Protein AF-A0A2D6N3R0-F1 (afdb_monomer)

Secondary structure (DSSP, 8-state):
-------GGGGT-HHHHHHHHHTTS-HHHHHHHHHHHHHHHHHH-TT-B-TTS-HHHHHHHTT--S-HHHHHHHHHHTT-TT---SEEE-TTS-EEETTHHHHHHHHHHHHHHHHHHHHHHHHHHTTS---------------

Radius of gyration: 24.68 Å; Cα contacts (8 Å, |Δi|>4): 129; chains: 1; bounding box: 78×66×44 Å

Sequence (143 aa):
MTWIKSHLNLRTHPKGRKLARLLDISHAAAVGHLHFLWHWAIQFADSGDLSRLDVVDIAEAAGWEGDPEALITALLDCGGHGQSGFLDRLPSGQLVIHDWLDYAGRLVERRRKDAGRKRVERETSAGLPQDVQRTDLAAQGAA

Foldseek 3Di:
DDDFDDDPCLLVDQLLVQLCVLVVHDSVLSVQLLVQLLVLCVVPPLPQWCQVPDLVRSCVSSVHPDDSVSNLVSQQPSQPPPGGGQWDQDPVRIIGGPPVCVGCVVVSVVVVVVVVVVVVVCVVVVPDDDDDPDDDDDDDDDD

pLDDT: mean 80.38, std 16.96, range [39.88, 98.12]

Mean predicted aligned error: 11.21 Å

Solvent-accessible surface area (backbone atoms only — not comparable to full-atom values): 8435 Å² total; per-residue (Å²): 139,88,84,79,86,78,63,80,57,60,87,73,31,67,39,44,54,38,30,9,61,69,69,75,48,54,52,68,56,44,51,48,30,53,51,36,33,50,58,42,29,69,76,77,22,82,84,31,58,47,64,88,53,56,55,58,57,52,21,56,41,18,72,50,87,70,63,31,65,60,51,54,52,26,34,36,58,19,34,47,98,92,42,68,23,60,26,40,71,46,97,87,68,44,35,30,43,50,69,33,61,83,72,41,39,72,59,51,53,48,50,54,53,51,53,51,50,53,51,50,50,49,65,61,52,76,74,56,81,90,77,78,85,83,78,91,83,84,79,88,88,84,133

Structure (mmCIF, N/CA/C/O backbone):
data_AF-A0A2D6N3R0-F1
#
_entry.id   AF-A0A2D6N3R0-F1
#
loop_
_atom_site.group_PDB
_atom_site.id
_atom_site.type_symbol
_atom_site.label_atom_id
_atom_site.label_alt_id
_atom_site.label_comp_id
_atom_site.label_asym_id
_atom_site.label_entity_id
_atom_site.label_seq_id
_atom_site.pdbx_PDB_ins_code
_atom_site.Cartn_x
_atom_site.Cartn_y
_atom_site.Cartn_z
_atom_site.occupancy
_atom_site.B_iso_or_equiv
_atom_site.auth_seq_id
_atom_site.auth_comp_id
_atom_site.auth_asym_id
_atom_site.auth_atom_id
_atom_site.pdbx_PDB_model_num
ATOM 1 N N . MET A 1 1 ? -12.199 16.317 7.282 1.00 51.28 1 MET A N 1
ATOM 2 C CA . MET A 1 1 ? -11.022 16.176 6.400 1.00 51.28 1 MET A CA 1
ATOM 3 C C . MET A 1 1 ? -9.963 15.366 7.127 1.00 51.28 1 MET A C 1
ATOM 5 O O . MET A 1 1 ? -9.617 15.715 8.251 1.00 51.28 1 MET A O 1
ATOM 9 N N . THR A 1 2 ? -9.504 14.267 6.533 1.00 60.75 2 THR A N 1
ATOM 10 C CA . THR A 1 2 ? -8.397 13.455 7.054 1.00 60.75 2 THR A CA 1
ATOM 11 C C . THR A 1 2 ? -7.216 13.647 6.117 1.00 60.75 2 THR A C 1
ATOM 13 O O . THR A 1 2 ? -7.367 13.482 4.914 1.00 60.75 2 THR A O 1
ATOM 16 N N . TRP A 1 3 ? -6.073 14.060 6.656 1.00 63.25 3 TRP A N 1
ATOM 17 C CA . TRP A 1 3 ? -4.851 14.252 5.885 1.00 63.25 3 TRP A CA 1
ATOM 18 C C . TRP A 1 3 ? -3.886 13.113 6.195 1.00 63.25 3 TRP A C 1
ATOM 20 O O . TRP A 1 3 ? -3.791 12.668 7.341 1.00 63.25 3 TRP A O 1
ATOM 30 N N . ILE A 1 4 ? -3.181 12.655 5.168 1.00 64.38 4 ILE A N 1
ATOM 31 C CA . ILE A 1 4 ? -2.115 11.671 5.287 1.00 64.38 4 ILE A CA 1
ATOM 32 C C . ILE A 1 4 ? -0.778 12.384 5.111 1.00 64.38 4 ILE A C 1
ATOM 34 O O . ILE A 1 4 ? -0.592 13.150 4.163 1.00 64.38 4 ILE A O 1
ATOM 38 N N . LYS A 1 5 ? 0.173 12.133 6.015 1.00 68.56 5 LYS A N 1
ATOM 39 C CA . LYS A 1 5 ? 1.538 12.639 5.867 1.00 68.56 5 LYS A CA 1
ATOM 40 C C . LYS A 1 5 ? 2.285 11.798 4.836 1.00 68.56 5 LYS A C 1
ATOM 42 O O . LYS A 1 5 ? 2.900 10.805 5.194 1.00 68.56 5 LYS A O 1
ATOM 47 N N . SER A 1 6 ? 2.307 12.222 3.576 1.00 69.62 6 SER A N 1
ATOM 48 C CA . SER A 1 6 ? 3.2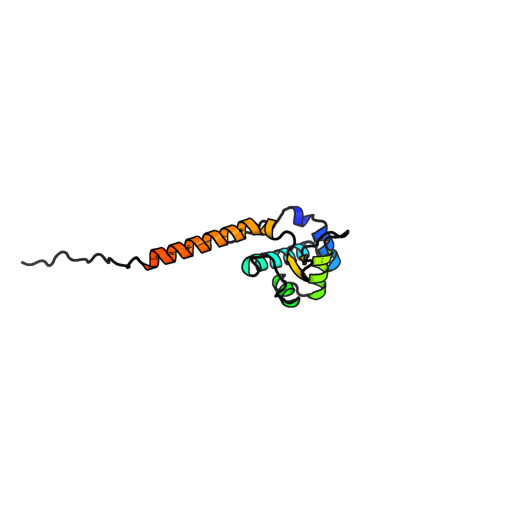39 11.621 2.618 1.00 69.62 6 SER A CA 1
ATOM 49 C C . SER A 1 6 ? 4.678 11.953 3.033 1.00 69.62 6 SER A C 1
ATOM 51 O O . SER A 1 6 ? 5.052 13.124 3.144 1.00 69.62 6 SER A O 1
ATOM 53 N N . HIS A 1 7 ? 5.492 10.935 3.311 1.00 68.38 7 HIS A N 1
ATOM 54 C CA . HIS A 1 7 ? 6.901 11.142 3.628 1.00 68.38 7 HIS A CA 1
ATOM 55 C C . HIS A 1 7 ? 7.662 11.583 2.372 1.00 68.38 7 HIS A C 1
ATOM 57 O O . HIS A 1 7 ? 7.651 10.885 1.361 1.00 68.38 7 HIS A O 1
ATOM 63 N N . LEU A 1 8 ? 8.375 12.716 2.454 1.00 61.06 8 LEU A N 1
ATOM 64 C CA . LEU A 1 8 ? 9.165 13.283 1.347 1.00 61.06 8 LEU A CA 1
ATOM 65 C C . LEU A 1 8 ? 10.121 12.252 0.718 1.00 61.06 8 LEU A C 1
ATOM 67 O O . LEU A 1 8 ? 10.336 12.247 -0.493 1.00 61.06 8 LEU A O 1
ATOM 71 N N . ASN A 1 9 ? 10.633 11.338 1.544 1.00 72.75 9 ASN A N 1
ATOM 72 C CA . ASN A 1 9 ? 11.567 10.295 1.138 1.00 72.75 9 ASN A CA 1
ATOM 73 C C . ASN A 1 9 ? 10.950 9.260 0.189 1.00 72.75 9 ASN A C 1
ATOM 75 O O . ASN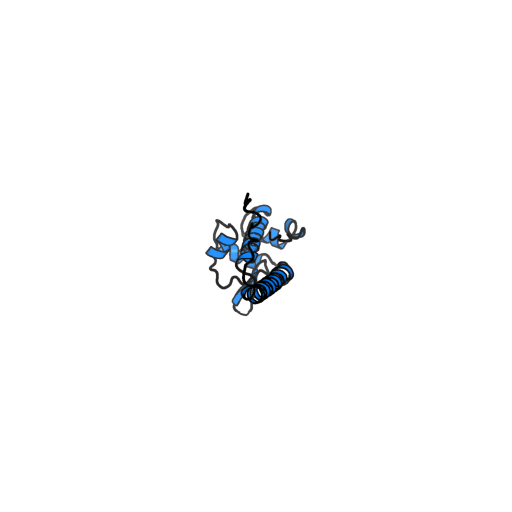 A 1 9 ? 11.700 8.562 -0.481 1.00 72.75 9 ASN A O 1
ATOM 79 N N . LEU A 1 10 ? 9.619 9.160 0.077 1.00 77.31 10 LEU A N 1
ATOM 80 C CA . LEU A 1 10 ? 8.962 8.145 -0.751 1.00 77.31 10 LEU A CA 1
ATOM 81 C C . LEU A 1 10 ? 9.317 8.284 -2.242 1.00 77.31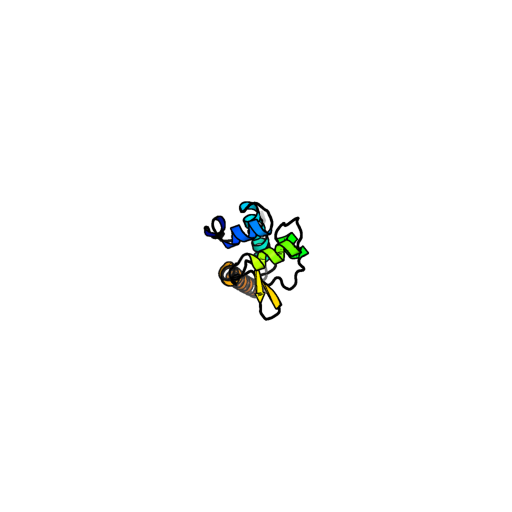 10 LEU A C 1
ATOM 83 O O . LEU A 1 10 ? 9.508 7.277 -2.916 1.00 77.31 10 LEU A O 1
ATOM 87 N N . ARG A 1 11 ? 9.522 9.524 -2.718 1.00 76.00 11 ARG A N 1
ATOM 88 C CA . ARG A 1 11 ? 9.962 9.851 -4.091 1.00 76.00 11 ARG A CA 1
ATOM 89 C C . ARG A 1 11 ? 11.359 9.315 -4.433 1.00 76.00 11 ARG A C 1
ATOM 91 O O . ARG A 1 11 ? 11.715 9.171 -5.602 1.00 76.00 11 ARG A O 1
ATOM 98 N N . THR A 1 12 ? 12.203 9.108 -3.430 1.00 81.25 12 THR A N 1
ATOM 99 C CA . THR A 1 12 ? 13.589 8.659 -3.612 1.00 81.25 12 THR A CA 1
ATOM 100 C C . THR A 1 12 ? 13.857 7.320 -2.935 1.00 81.25 12 THR A C 1
ATOM 102 O O . THR A 1 12 ? 14.976 6.816 -3.019 1.00 81.25 12 THR A O 1
ATOM 105 N N . HIS A 1 13 ? 12.840 6.706 -2.323 1.00 86.31 13 HIS A N 1
ATOM 106 C CA . HIS A 1 13 ? 13.011 5.527 -1.490 1.00 86.31 13 HIS A CA 1
ATOM 107 C C . HIS A 1 13 ? 13.386 4.288 -2.321 1.00 86.31 13 HIS A C 1
ATOM 109 O O . HIS A 1 13 ? 12.693 3.975 -3.299 1.00 86.31 13 HIS A O 1
ATOM 115 N N . PRO A 1 14 ? 14.410 3.512 -1.915 1.00 89.94 14 PRO A N 1
ATOM 116 C CA . PRO A 1 14 ? 14.801 2.284 -2.606 1.00 89.94 14 PRO A CA 1
ATOM 117 C C . PRO A 1 14 ? 13.655 1.274 -2.754 1.00 89.94 14 PRO A C 1
ATOM 119 O O . PRO A 1 14 ? 13.489 0.721 -3.842 1.00 89.94 14 PRO A O 1
ATOM 122 N N . LYS A 1 15 ? 12.815 1.099 -1.715 1.00 91.06 15 LYS A N 1
ATOM 123 C CA . LYS A 1 15 ? 11.646 0.196 -1.776 1.00 91.06 15 LYS A CA 1
ATOM 124 C C . LYS A 1 15 ? 10.660 0.608 -2.870 1.00 91.06 15 LYS A C 1
ATOM 126 O O . LYS A 1 15 ? 10.265 -0.223 -3.675 1.00 91.06 15 LYS A O 1
ATOM 131 N N . GLY A 1 16 ? 10.340 1.901 -2.980 1.00 91.69 16 GLY A N 1
ATOM 132 C CA . GLY A 1 16 ? 9.431 2.398 -4.019 1.00 91.69 16 GLY A CA 1
ATOM 133 C C . GLY A 1 16 ? 10.001 2.242 -5.433 1.00 91.69 16 GLY A C 1
ATOM 134 O O . GLY A 1 16 ? 9.266 1.957 -6.375 1.00 91.69 16 GLY A O 1
ATOM 135 N N . ARG A 1 17 ? 11.324 2.369 -5.603 1.00 92.94 17 ARG A N 1
ATOM 136 C CA . ARG A 1 17 ? 11.995 2.070 -6.882 1.00 92.94 17 ARG A CA 1
ATOM 137 C C . ARG A 1 17 ? 12.072 0.574 -7.177 1.00 92.94 17 ARG A C 1
ATOM 139 O O . ARG A 1 17 ? 12.137 0.186 -8.339 1.00 92.94 17 ARG A O 1
ATOM 146 N N . LYS A 1 18 ? 12.150 -0.277 -6.153 1.00 94.88 18 LYS A N 1
ATOM 147 C CA . LYS A 1 18 ? 12.100 -1.733 -6.320 1.00 94.88 18 LYS A CA 1
ATOM 148 C C . LYS A 1 18 ? 10.688 -2.185 -6.693 1.00 94.88 18 LYS A C 1
ATOM 150 O O . LYS A 1 18 ? 10.564 -2.908 -7.667 1.00 94.88 18 LYS A O 1
ATOM 155 N N . LEU A 1 19 ? 9.660 -1.675 -6.014 1.00 95.81 19 LEU A N 1
ATOM 156 C CA . LEU A 1 19 ? 8.250 -1.909 -6.341 1.00 95.81 19 LEU A CA 1
ATOM 157 C C . LEU A 1 19 ? 7.951 -1.577 -7.809 1.00 95.81 19 LEU A C 1
ATOM 159 O O . LEU A 1 19 ? 7.442 -2.417 -8.536 1.00 95.81 19 LEU A O 1
ATOM 163 N N . ALA A 1 20 ? 8.370 -0.392 -8.263 1.00 96.12 20 ALA A N 1
ATOM 164 C CA . ALA A 1 20 ? 8.204 0.031 -9.653 1.00 96.12 20 ALA A CA 1
ATOM 165 C C . ALA A 1 20 ? 8.838 -0.943 -10.665 1.00 96.12 20 ALA A C 1
ATOM 167 O O . ALA A 1 20 ? 8.252 -1.214 -11.703 1.00 96.12 20 ALA A O 1
ATOM 168 N N . ARG A 1 21 ? 10.014 -1.503 -10.343 1.00 96.25 21 ARG A N 1
ATOM 169 C CA . ARG A 1 21 ? 10.694 -2.502 -11.186 1.00 96.25 21 ARG A CA 1
ATOM 170 C C . ARG A 1 21 ? 10.012 -3.869 -11.163 1.00 96.25 21 ARG A C 1
ATOM 172 O O . ARG A 1 21 ? 10.007 -4.533 -12.186 1.00 96.25 21 ARG A O 1
ATOM 179 N N . LEU A 1 22 ? 9.486 -4.294 -10.013 1.00 96.50 22 LEU A N 1
ATOM 180 C CA . LEU A 1 22 ? 8.789 -5.580 -9.879 1.00 96.50 22 LEU A CA 1
ATOM 181 C C . LEU A 1 22 ? 7.467 -5.596 -10.656 1.00 96.50 22 LEU A C 1
ATOM 183 O O . LEU A 1 22 ? 7.093 -6.636 -11.178 1.00 96.50 22 LEU A O 1
ATOM 187 N N . LEU A 1 23 ? 6.795 -4.446 -10.741 1.00 97.25 23 LEU A N 1
ATOM 188 C CA . LEU A 1 23 ? 5.512 -4.288 -11.430 1.00 97.25 23 LEU A CA 1
ATOM 189 C C . LEU A 1 23 ? 5.634 -3.755 -12.864 1.00 97.25 23 LEU A C 1
ATOM 191 O O . LEU A 1 23 ? 4.616 -3.571 -13.517 1.00 97.25 23 LEU A O 1
ATOM 195 N N . ASP A 1 24 ? 6.853 -3.476 -13.331 1.00 97.25 24 ASP A N 1
ATOM 196 C CA . ASP A 1 24 ? 7.134 -2.861 -14.636 1.00 97.25 24 ASP A CA 1
ATOM 197 C C . ASP A 1 24 ? 6.337 -1.566 -14.910 1.00 97.25 24 ASP A C 1
ATOM 199 O O . ASP A 1 24 ? 5.761 -1.345 -15.973 1.00 97.25 24 ASP A O 1
ATOM 203 N N . ILE A 1 25 ? 6.301 -0.672 -13.917 1.00 97.56 25 ILE A N 1
ATOM 204 C CA . ILE A 1 25 ? 5.608 0.622 -13.996 1.00 97.56 25 ILE A CA 1
ATOM 205 C C . ILE A 1 25 ? 6.532 1.784 -13.645 1.00 97.56 25 ILE A C 1
ATOM 207 O O . ILE A 1 25 ? 7.609 1.633 -13.061 1.00 97.56 25 ILE A O 1
ATOM 211 N N . SER A 1 26 ? 6.088 3.005 -13.950 1.00 96.56 26 SER A N 1
ATOM 212 C CA . SER A 1 26 ? 6.802 4.199 -13.501 1.00 96.56 26 SER A CA 1
ATOM 213 C C . SER A 1 26 ? 6.839 4.283 -11.968 1.00 96.56 26 SER A C 1
ATOM 215 O O . SER A 1 26 ? 5.892 3.915 -11.271 1.00 96.56 26 SER A O 1
ATOM 217 N N . HIS A 1 27 ? 7.916 4.851 -11.419 1.00 94.19 27 HIS A N 1
ATOM 218 C CA . HIS A 1 27 ? 8.009 5.076 -9.973 1.00 94.19 27 HIS A CA 1
ATOM 219 C C . HIS A 1 27 ? 6.877 5.970 -9.440 1.00 94.19 27 HIS A C 1
ATOM 221 O O . HIS A 1 27 ? 6.406 5.759 -8.327 1.00 94.19 27 HIS A O 1
ATOM 227 N N . ALA A 1 28 ? 6.411 6.933 -10.241 1.00 94.50 28 ALA A N 1
ATOM 228 C CA . ALA A 1 28 ? 5.278 7.778 -9.881 1.00 94.50 28 ALA A CA 1
ATOM 229 C C . ALA A 1 28 ? 3.979 6.967 -9.740 1.00 94.50 28 ALA A C 1
ATOM 231 O O . ALA A 1 28 ? 3.263 7.156 -8.761 1.00 94.50 28 ALA A O 1
ATOM 232 N N . ALA A 1 29 ? 3.718 6.032 -10.660 1.00 95.94 29 ALA A N 1
ATOM 233 C CA . ALA A 1 29 ? 2.565 5.136 -10.579 1.00 95.94 29 ALA A CA 1
ATOM 234 C C . ALA A 1 29 ? 2.642 4.237 -9.337 1.00 95.94 29 ALA A C 1
ATOM 236 O O . ALA A 1 29 ? 1.693 4.187 -8.562 1.00 95.94 29 ALA A O 1
ATOM 237 N N . ALA A 1 30 ? 3.802 3.625 -9.071 1.00 95.25 30 ALA A N 1
ATOM 238 C CA . ALA A 1 30 ? 4.005 2.798 -7.878 1.00 95.25 30 ALA A CA 1
ATOM 239 C C . ALA A 1 30 ? 3.719 3.564 -6.570 1.00 95.25 30 ALA A C 1
ATOM 241 O O . ALA A 1 30 ? 3.085 3.036 -5.658 1.00 95.25 30 ALA A O 1
ATOM 242 N N . VAL A 1 31 ? 4.157 4.825 -6.484 1.00 92.88 31 VAL A N 1
ATOM 243 C CA . VAL A 1 31 ? 3.848 5.703 -5.344 1.00 92.88 31 VAL A CA 1
ATOM 244 C C . VAL A 1 31 ? 2.354 6.037 -5.277 1.00 92.88 31 VAL A C 1
ATOM 246 O O . VAL A 1 31 ? 1.791 6.044 -4.185 1.00 92.88 31 VAL A O 1
ATOM 249 N N . GLY A 1 32 ? 1.707 6.272 -6.421 1.00 94.00 32 GLY A N 1
ATOM 250 C CA . GLY A 1 32 ? 0.267 6.521 -6.506 1.00 94.00 32 GLY A CA 1
ATOM 251 C C . GLY A 1 32 ? -0.570 5.357 -5.972 1.00 94.00 32 GLY A C 1
ATOM 252 O O . GLY A 1 32 ? -1.409 5.572 -5.100 1.00 94.00 32 GLY A O 1
ATOM 253 N N . HIS A 1 33 ? -0.284 4.127 -6.410 1.00 96.38 33 HIS A N 1
ATOM 254 C CA . HIS A 1 33 ? -0.977 2.926 -5.926 1.00 96.38 33 HIS A CA 1
ATOM 255 C C . HIS A 1 33 ? -0.815 2.736 -4.417 1.00 96.38 33 HIS A C 1
ATOM 257 O O . HIS A 1 33 ? -1.770 2.436 -3.702 1.00 96.38 33 HIS A O 1
ATOM 263 N N . LEU A 1 34 ? 0.391 2.990 -3.906 1.00 93.62 34 LEU A N 1
ATOM 264 C CA . LEU A 1 34 ? 0.666 2.924 -2.479 1.00 93.62 34 LEU A CA 1
ATOM 265 C C . LEU A 1 34 ? -0.133 3.977 -1.692 1.00 93.62 34 LEU A C 1
ATOM 267 O O . LEU A 1 34 ? -0.688 3.675 -0.637 1.00 93.62 34 LEU A O 1
ATOM 271 N N . HIS A 1 35 ? -0.246 5.203 -2.216 1.00 91.56 35 HIS A N 1
ATOM 272 C CA . HIS A 1 35 ? -1.101 6.231 -1.619 1.00 91.56 35 HIS A CA 1
ATOM 273 C C . HIS A 1 35 ? -2.576 5.840 -1.640 1.00 91.56 35 HIS A C 1
ATOM 275 O O . HIS A 1 35 ? -3.246 6.053 -0.634 1.00 91.56 35 HIS A O 1
ATOM 281 N N . PHE A 1 36 ? -3.086 5.268 -2.732 1.00 94.75 36 PHE A N 1
ATOM 282 C CA . PHE A 1 36 ? -4.470 4.790 -2.802 1.00 94.75 36 PHE A CA 1
ATOM 283 C C . PHE A 1 36 ? -4.750 3.725 -1.744 1.00 94.75 36 PHE A C 1
ATOM 285 O O . PHE A 1 36 ? -5.665 3.910 -0.937 1.00 94.75 36 PHE A O 1
ATOM 292 N N . LEU A 1 37 ? -3.877 2.719 -1.637 1.00 93.94 37 LEU A N 1
ATOM 293 C CA . LEU A 1 37 ? -3.994 1.678 -0.620 1.00 93.94 37 LEU A CA 1
ATOM 294 C C . LEU A 1 37 ? -4.000 2.266 0.797 1.00 93.94 37 LEU A C 1
ATOM 296 O O . LEU A 1 37 ? -4.832 1.902 1.625 1.00 93.94 37 LEU A O 1
ATOM 300 N N . TRP A 1 38 ? -3.112 3.218 1.092 1.00 90.69 38 TRP A N 1
ATOM 301 C CA . TRP A 1 38 ? -3.076 3.857 2.407 1.00 90.69 38 TRP A CA 1
ATOM 302 C C . TRP A 1 38 ? -4.306 4.726 2.684 1.00 90.69 38 TRP A C 1
ATOM 304 O O . TRP A 1 38 ? -4.821 4.704 3.801 1.00 90.69 38 TRP A O 1
ATOM 314 N N . HIS A 1 39 ? -4.801 5.481 1.699 1.00 88.62 39 HIS A N 1
ATOM 315 C CA . HIS A 1 39 ? -6.042 6.250 1.840 1.00 88.62 39 HIS A CA 1
ATOM 316 C C . HIS A 1 39 ? -7.227 5.340 2.153 1.00 88.62 39 HIS A C 1
ATOM 318 O O . HIS A 1 39 ? -8.032 5.658 3.033 1.00 88.62 39 HIS A O 1
ATOM 324 N N . TRP A 1 40 ? -7.311 4.209 1.458 1.00 92.06 40 TRP A N 1
ATOM 325 C CA . TRP A 1 40 ? -8.322 3.195 1.699 1.00 92.06 40 TRP A CA 1
ATOM 326 C C . TRP A 1 40 ? -8.176 2.592 3.103 1.00 92.06 40 TRP A C 1
ATOM 328 O O . TRP A 1 40 ? -9.130 2.607 3.882 1.00 92.06 40 TRP A O 1
ATOM 338 N N . ALA A 1 41 ? -6.966 2.179 3.487 1.00 90.50 41 ALA A N 1
ATOM 339 C CA . ALA A 1 41 ? -6.708 1.546 4.778 1.00 90.50 41 ALA A CA 1
ATOM 340 C C . ALA A 1 41 ? -7.033 2.466 5.960 1.00 90.50 41 ALA A C 1
ATOM 342 O O . ALA A 1 41 ? -7.610 2.024 6.947 1.00 90.50 41 ALA A O 1
ATOM 343 N N . ILE A 1 42 ? -6.782 3.774 5.848 1.00 85.12 42 ILE A N 1
ATOM 344 C CA . ILE A 1 42 ? -7.205 4.728 6.884 1.00 85.12 42 ILE A CA 1
ATOM 345 C C . ILE A 1 42 ? -8.720 4.731 7.093 1.00 85.12 42 ILE A C 1
ATOM 347 O O . ILE A 1 42 ? -9.176 5.088 8.177 1.00 85.12 42 ILE A O 1
ATOM 351 N N . GLN A 1 43 ? -9.520 4.429 6.077 1.00 84.06 43 GLN A N 1
ATOM 352 C CA . GLN A 1 43 ? -10.977 4.461 6.190 1.00 84.06 43 GLN A CA 1
ATOM 353 C C . GLN A 1 43 ? -11.571 3.108 6.573 1.00 84.06 43 GLN A C 1
ATOM 355 O O . GLN A 1 43 ? -12.581 3.080 7.272 1.00 84.06 43 GLN A O 1
ATOM 360 N N . PHE A 1 44 ? -10.945 2.016 6.132 1.00 87.56 44 PHE A N 1
ATOM 361 C CA . PHE A 1 44 ? -11.554 0.687 6.166 1.00 87.56 44 PHE A CA 1
ATOM 362 C C . PHE A 1 44 ? -10.718 -0.373 6.898 1.00 87.56 44 PHE A C 1
ATOM 364 O O . PHE A 1 44 ? -11.249 -1.422 7.251 1.00 87.56 44 PHE A O 1
ATOM 371 N N . ALA A 1 45 ? -9.449 -0.090 7.206 1.00 87.44 45 ALA A N 1
ATOM 372 C CA . ALA A 1 45 ? -8.539 -0.980 7.925 1.00 87.44 45 ALA A CA 1
ATOM 373 C C . ALA A 1 45 ? -7.766 -0.215 9.016 1.00 87.44 45 ALA A C 1
ATOM 375 O O . ALA A 1 45 ? -6.555 -0.021 8.932 1.00 87.44 45 ALA A O 1
ATOM 376 N N . ASP A 1 46 ? -8.468 0.211 10.074 1.00 80.75 46 ASP A N 1
ATOM 377 C CA . ASP A 1 46 ? -7.905 1.034 11.162 1.00 80.75 46 ASP A CA 1
ATOM 378 C C . ASP A 1 46 ? -6.612 0.453 11.775 1.00 80.75 46 ASP A C 1
ATOM 380 O O . ASP A 1 46 ? -5.705 1.199 12.147 1.00 80.75 46 ASP A O 1
ATOM 384 N N . SER A 1 47 ? -6.509 -0.875 11.884 1.00 82.75 47 SER A N 1
ATOM 385 C CA . SER A 1 47 ? -5.325 -1.573 12.405 1.00 82.75 47 SER A CA 1
ATOM 386 C C . SER A 1 47 ? -4.218 -1.791 11.372 1.00 82.75 47 SER A C 1
ATOM 388 O O . SER A 1 47 ? -3.136 -2.226 11.754 1.00 82.75 47 SER A O 1
ATOM 390 N N . GLY A 1 48 ? -4.472 -1.514 10.091 1.00 86.94 48 GLY A N 1
ATOM 391 C CA . GLY A 1 48 ? -3.578 -1.853 8.981 1.00 86.94 48 GLY A CA 1
ATOM 392 C C . GLY A 1 48 ? -3.557 -3.346 8.653 1.00 86.94 48 GLY A C 1
ATOM 393 O O . GLY A 1 48 ? -2.704 -3.778 7.884 1.00 86.94 48 GLY A O 1
ATOM 394 N N . ASP A 1 49 ? -4.466 -4.127 9.245 1.00 91.19 49 ASP A N 1
ATOM 395 C CA . ASP A 1 49 ? -4.637 -5.554 8.975 1.00 91.19 49 ASP A CA 1
ATOM 396 C C . ASP A 1 49 ? -5.495 -5.742 7.719 1.00 91.19 49 ASP A C 1
ATOM 398 O O . ASP A 1 49 ? -6.649 -5.311 7.676 1.00 91.19 49 ASP A O 1
ATOM 402 N N . LEU A 1 50 ? -4.912 -6.380 6.707 1.00 94.06 50 LEU A N 1
ATOM 403 C CA . LEU A 1 50 ? -5.532 -6.684 5.420 1.00 94.06 50 LEU A CA 1
ATOM 404 C C . LEU A 1 50 ? -5.893 -8.171 5.295 1.00 94.06 50 LEU A C 1
ATOM 406 O O . LEU A 1 50 ? -6.392 -8.589 4.261 1.00 94.06 50 LEU A O 1
ATOM 410 N N . SER A 1 51 ? -5.687 -8.983 6.336 1.00 91.75 51 SER A N 1
ATOM 411 C CA . SER A 1 51 ? -5.849 -10.450 6.287 1.00 91.75 51 SER A CA 1
ATOM 412 C C . SER A 1 51 ? -7.273 -10.926 5.997 1.00 91.75 51 SER A C 1
ATOM 414 O O . SER A 1 51 ? -7.488 -12.111 5.761 1.00 91.75 51 SER A O 1
ATOM 416 N N . ARG A 1 52 ? -8.260 -10.031 6.099 1.00 90.88 52 ARG A N 1
ATOM 417 C CA . ARG A 1 52 ? -9.672 -10.317 5.803 1.00 90.88 52 ARG A CA 1
ATOM 418 C C . ARG A 1 52 ? -10.053 -10.037 4.353 1.00 90.88 52 ARG A C 1
ATOM 420 O O . ARG A 1 52 ? -11.169 -10.370 3.975 1.00 90.88 52 ARG A O 1
ATOM 427 N N . LEU A 1 53 ? -9.170 -9.379 3.613 1.00 93.19 53 LEU A N 1
ATOM 428 C CA . LEU A 1 53 ? -9.370 -9.009 2.224 1.00 93.19 53 LEU A CA 1
ATOM 429 C C . LEU A 1 53 ? -8.735 -10.070 1.344 1.00 93.19 53 LEU A C 1
ATOM 431 O O . LEU A 1 53 ? -7.687 -10.627 1.696 1.00 93.19 53 LEU A O 1
ATOM 435 N N . ASP A 1 54 ? -9.356 -10.332 0.204 1.00 94.75 54 ASP A N 1
ATOM 436 C CA . ASP A 1 54 ? -8.681 -11.094 -0.831 1.00 94.75 54 ASP A CA 1
ATOM 437 C C . ASP A 1 54 ? -7.679 -10.205 -1.596 1.00 94.75 54 ASP A C 1
ATOM 439 O O . ASP A 1 54 ? -7.565 -8.992 -1.388 1.00 94.75 54 ASP A O 1
ATOM 443 N N . VAL A 1 55 ? -6.873 -10.827 -2.456 1.00 96.31 55 VAL A N 1
ATOM 444 C CA . VAL A 1 55 ? -5.864 -10.099 -3.237 1.00 96.31 55 VAL A CA 1
ATOM 445 C C . VAL A 1 55 ? -6.497 -9.104 -4.216 1.00 96.31 55 VAL A C 1
ATOM 447 O O . VAL A 1 55 ? -5.879 -8.085 -4.521 1.00 96.31 55 VAL A O 1
ATOM 450 N N . VAL A 1 56 ? -7.728 -9.368 -4.667 1.00 97.44 56 VAL A N 1
ATOM 451 C CA . VAL A 1 56 ? -8.475 -8.530 -5.612 1.00 97.44 56 VAL A CA 1
ATOM 452 C C . VAL A 1 56 ? -8.957 -7.263 -4.912 1.00 97.44 56 VAL A C 1
ATOM 454 O O . VAL A 1 56 ? -8.682 -6.172 -5.400 1.00 97.44 56 VAL A O 1
ATOM 457 N N . ASP A 1 57 ? -9.551 -7.383 -3.726 1.00 97.06 57 ASP A N 1
ATOM 458 C CA . ASP A 1 57 ? -9.978 -6.274 -2.872 1.00 97.06 57 ASP A CA 1
ATOM 459 C C . ASP A 1 57 ? -8.811 -5.318 -2.578 1.00 97.06 57 ASP A C 1
ATOM 461 O O . ASP A 1 57 ? -8.952 -4.092 -2.608 1.00 97.06 57 ASP A O 1
ATOM 465 N N . ILE A 1 58 ? -7.624 -5.869 -2.299 1.00 97.00 58 ILE A N 1
ATOM 466 C CA . ILE A 1 58 ? -6.422 -5.066 -2.041 1.00 97.00 58 ILE A CA 1
ATOM 467 C C . ILE A 1 58 ? -5.948 -4.367 -3.324 1.00 97.00 58 ILE A C 1
ATOM 469 O O . ILE A 1 58 ? -5.528 -3.207 -3.266 1.00 97.00 58 ILE A O 1
ATOM 473 N N . ALA A 1 59 ? -6.017 -5.038 -4.477 1.00 97.69 59 ALA A N 1
ATOM 474 C CA . ALA A 1 59 ? -5.693 -4.433 -5.766 1.00 97.69 59 ALA A CA 1
ATOM 475 C C . ALA A 1 59 ? -6.658 -3.292 -6.118 1.00 97.69 59 ALA A C 1
ATOM 477 O O . ALA A 1 59 ? -6.201 -2.207 -6.480 1.00 97.69 59 ALA A O 1
ATOM 478 N N . GLU A 1 60 ? -7.963 -3.475 -5.913 1.00 97.62 60 GLU A N 1
ATOM 479 C CA . GLU A 1 60 ? -8.972 -2.428 -6.092 1.00 97.62 60 GLU A CA 1
ATOM 480 C C . GLU A 1 60 ? -8.731 -1.243 -5.147 1.00 97.62 60 GLU A C 1
ATOM 482 O O . GLU A 1 60 ? -8.729 -0.088 -5.580 1.00 97.62 60 GLU A O 1
ATOM 487 N N . ALA A 1 61 ? -8.431 -1.509 -3.871 1.00 96.38 61 ALA A N 1
ATOM 488 C CA . ALA A 1 61 ? -8.071 -0.479 -2.895 1.00 96.38 61 ALA A CA 1
ATOM 489 C C . ALA A 1 61 ? -6.819 0.320 -3.306 1.00 96.38 61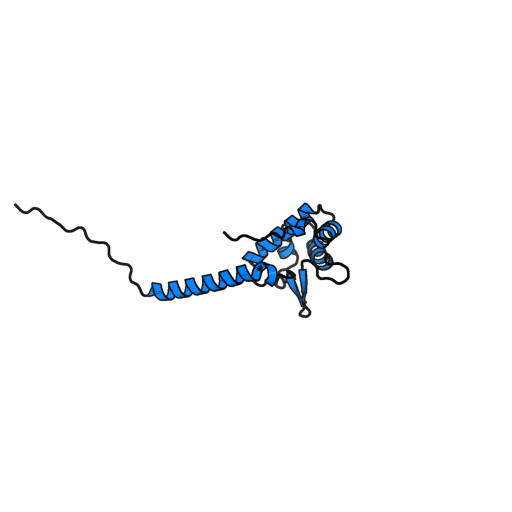 ALA A C 1
ATOM 491 O O . ALA A 1 61 ? -6.720 1.518 -3.028 1.00 96.38 61 ALA A O 1
ATOM 492 N N . ALA A 1 62 ? -5.868 -0.329 -3.981 1.00 97.25 62 ALA A N 1
ATOM 493 C CA . ALA A 1 62 ? -4.673 0.294 -4.543 1.00 97.25 62 ALA A CA 1
ATOM 494 C C . ALA A 1 62 ? -4.903 0.931 -5.930 1.00 97.25 62 ALA A C 1
ATOM 496 O O . ALA A 1 62 ? -3.979 1.536 -6.482 1.00 97.25 62 ALA A O 1
ATOM 497 N N . GLY A 1 63 ? -6.100 0.803 -6.512 1.00 97.56 63 GLY A N 1
ATOM 498 C CA . GLY A 1 63 ? -6.399 1.217 -7.885 1.00 97.56 63 GLY A CA 1
ATOM 499 C C . GLY A 1 63 ? -5.506 0.529 -8.921 1.00 97.56 63 GLY A C 1
ATOM 500 O O . GLY A 1 63 ? -5.051 1.177 -9.860 1.00 97.56 63 GLY A O 1
ATOM 501 N N . TRP A 1 64 ? -5.155 -0.735 -8.690 1.00 98.12 64 TRP A N 1
ATOM 502 C CA . TRP A 1 64 ? -4.310 -1.543 -9.563 1.00 98.12 64 TRP A CA 1
ATOM 503 C C . TRP A 1 64 ? -5.160 -2.334 -10.558 1.00 98.12 64 TRP A C 1
ATOM 505 O O . TRP A 1 64 ? -6.058 -3.067 -10.160 1.00 98.12 64 TRP A O 1
ATOM 515 N N . GLU A 1 65 ? -4.847 -2.205 -11.847 1.00 96.38 65 GLU A N 1
ATOM 516 C CA . GLU A 1 65 ? -5.582 -2.857 -12.946 1.00 96.38 65 GLU A CA 1
ATOM 517 C C . GLU A 1 65 ? -4.845 -4.080 -13.528 1.00 96.38 65 GLU A C 1
ATOM 519 O O . GLU A 1 65 ? -5.327 -4.711 -14.466 1.00 96.38 65 GLU A O 1
ATOM 524 N N . GLY A 1 66 ? -3.652 -4.398 -13.014 1.00 95.94 66 GLY A N 1
ATOM 525 C CA . GLY A 1 66 ? -2.870 -5.563 -13.433 1.00 95.94 66 GLY A CA 1
ATOM 526 C C . GLY A 1 66 ? -3.226 -6.828 -12.649 1.00 95.94 66 GLY A C 1
ATOM 527 O O . GLY A 1 66 ? -4.285 -6.924 -12.039 1.00 95.94 66 GLY A O 1
ATOM 528 N N . ASP A 1 67 ? -2.307 -7.798 -12.626 1.00 97.81 67 ASP A N 1
ATOM 529 C CA . ASP A 1 67 ? -2.472 -9.016 -11.823 1.00 97.81 67 ASP A CA 1
ATOM 530 C C . ASP A 1 67 ? -2.453 -8.686 -10.313 1.00 97.81 67 ASP A C 1
ATOM 532 O O . ASP A 1 67 ? -1.451 -8.136 -9.829 1.00 97.81 67 ASP A O 1
ATOM 536 N N . PRO A 1 68 ? -3.528 -8.989 -9.559 1.00 97.94 68 PRO A N 1
ATOM 537 C CA . PRO A 1 68 ? -3.585 -8.756 -8.120 1.00 97.94 68 PRO A CA 1
ATOM 538 C C . PRO A 1 68 ? -2.501 -9.504 -7.340 1.00 97.94 68 PRO A C 1
ATOM 540 O O . PRO A 1 68 ? -1.913 -8.939 -6.418 1.00 97.94 68 PRO A O 1
ATOM 543 N N . GLU A 1 69 ? -2.175 -10.741 -7.724 1.00 97.75 69 GLU A N 1
ATOM 544 C CA . GLU A 1 69 ? -1.141 -11.523 -7.034 1.00 97.75 69 GLU A CA 1
ATOM 545 C C . GLU A 1 69 ? 0.239 -10.884 -7.223 1.00 97.75 69 GLU A C 1
ATOM 547 O O . GLU A 1 69 ? 0.985 -10.698 -6.258 1.00 97.75 69 GLU A O 1
ATOM 552 N N . ALA A 1 70 ? 0.550 -10.434 -8.445 1.00 97.62 70 ALA A N 1
ATOM 553 C CA . ALA A 1 70 ? 1.777 -9.696 -8.725 1.00 97.62 70 ALA A CA 1
ATOM 554 C C . ALA A 1 70 ? 1.917 -8.431 -7.859 1.00 97.62 70 ALA A C 1
ATOM 556 O O . ALA A 1 70 ? 3.014 -8.152 -7.366 1.00 97.62 70 ALA A O 1
ATOM 557 N N . LEU A 1 71 ? 0.824 -7.690 -7.621 1.00 98.00 71 LEU A N 1
ATOM 558 C CA . LEU A 1 71 ? 0.830 -6.533 -6.720 1.00 98.00 71 LEU A CA 1
ATOM 559 C C . LEU A 1 71 ? 1.212 -6.933 -5.293 1.00 98.00 71 LEU A C 1
ATOM 561 O O . LEU A 1 71 ? 2.110 -6.321 -4.708 1.00 98.00 71 LEU A O 1
ATOM 565 N N . ILE A 1 72 ? 0.547 -7.944 -4.731 1.00 96.94 72 ILE A N 1
ATOM 566 C CA . ILE A 1 72 ? 0.781 -8.377 -3.349 1.00 96.94 72 ILE A CA 1
ATOM 567 C C . ILE A 1 72 ? 2.206 -8.891 -3.175 1.00 96.94 72 ILE A C 1
ATOM 569 O O . ILE A 1 72 ? 2.906 -8.456 -2.256 1.00 96.94 72 ILE A O 1
ATOM 573 N N . THR A 1 73 ? 2.670 -9.752 -4.080 1.00 96.50 73 THR A N 1
ATOM 574 C CA . THR A 1 73 ? 4.049 -10.248 -4.074 1.00 96.50 73 THR A CA 1
ATOM 575 C C . THR A 1 73 ? 5.044 -9.097 -4.173 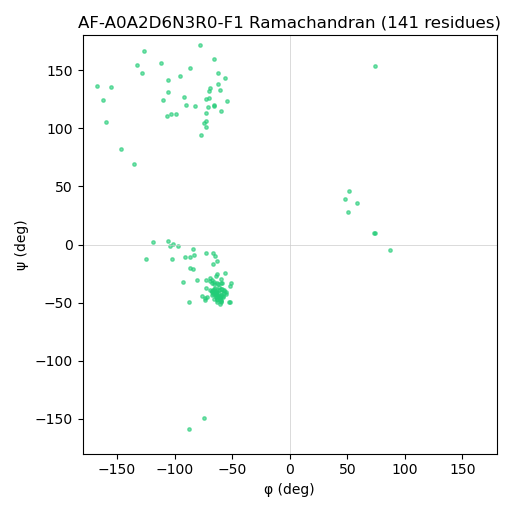1.00 96.50 73 THR A C 1
ATOM 577 O O . THR A 1 73 ? 5.986 -9.027 -3.384 1.00 96.50 73 THR A O 1
ATOM 580 N N . ALA A 1 74 ? 4.819 -8.129 -5.063 1.00 96.88 74 ALA A N 1
ATOM 581 C CA . ALA A 1 74 ? 5.723 -6.995 -5.202 1.00 96.88 74 ALA A CA 1
ATOM 582 C C . ALA A 1 74 ? 5.750 -6.092 -3.957 1.00 96.88 74 ALA A C 1
ATOM 584 O O . ALA A 1 74 ? 6.820 -5.608 -3.577 1.00 96.88 74 ALA A O 1
ATOM 585 N N . LEU A 1 75 ? 4.603 -5.874 -3.307 1.00 96.62 75 LEU A N 1
ATOM 586 C CA . LEU A 1 75 ? 4.499 -5.092 -2.074 1.00 96.62 75 LEU A CA 1
ATOM 587 C C . LEU A 1 75 ? 5.176 -5.773 -0.877 1.00 96.62 75 LEU A C 1
ATOM 589 O O . LEU A 1 75 ? 5.687 -5.065 -0.008 1.00 96.62 75 LEU A O 1
ATOM 593 N N . LEU A 1 76 ? 5.203 -7.107 -0.838 1.00 95.38 76 LEU A N 1
ATOM 594 C CA . LEU A 1 76 ? 5.954 -7.889 0.149 1.00 95.38 76 LEU A CA 1
ATOM 595 C C . LEU A 1 76 ? 7.464 -7.852 -0.149 1.00 95.38 76 LEU A C 1
ATOM 597 O O . LEU A 1 76 ? 8.279 -7.560 0.726 1.00 95.38 76 LEU A O 1
ATOM 601 N N . ASP A 1 77 ? 7.852 -8.054 -1.408 1.00 95.25 77 ASP A N 1
ATOM 602 C CA . ASP A 1 77 ? 9.250 -8.282 -1.790 1.00 95.25 77 ASP A CA 1
ATOM 603 C C . ASP A 1 77 ? 10.053 -6.999 -2.042 1.00 95.25 77 ASP A C 1
ATOM 605 O O . ASP A 1 77 ? 11.290 -7.030 -2.164 1.00 95.25 77 ASP A O 1
ATOM 609 N N . CYS A 1 78 ? 9.403 -5.833 -2.115 1.00 94.19 78 CYS A N 1
ATOM 610 C CA . CYS A 1 78 ? 10.080 -4.570 -2.404 1.00 94.19 78 CYS A CA 1
ATOM 611 C C . CYS A 1 78 ? 11.045 -4.102 -1.296 1.00 94.19 78 CYS A C 1
ATOM 613 O O . CYS A 1 78 ? 11.790 -3.149 -1.525 1.00 94.19 78 CYS A O 1
ATOM 615 N N . GLY A 1 79 ? 11.074 -4.764 -0.134 1.00 88.25 79 GLY A N 1
ATOM 616 C CA . GLY A 1 79 ? 11.995 -4.484 0.973 1.00 88.25 79 GLY A CA 1
ATOM 617 C C . GLY A 1 79 ? 13.466 -4.730 0.633 1.00 88.25 79 GLY A C 1
ATOM 618 O O . GLY A 1 79 ? 14.307 -3.862 0.848 1.00 88.25 79 GLY A O 1
ATOM 619 N N . GLY A 1 80 ? 13.761 -5.866 -0.011 1.00 81.44 80 GLY A N 1
ATOM 620 C CA . GLY A 1 80 ? 15.122 -6.262 -0.405 1.00 81.44 80 GLY A CA 1
ATOM 621 C C . GLY A 1 80 ? 16.007 -6.725 0.758 1.00 81.44 80 GLY A C 1
ATOM 622 O O . GLY A 1 80 ? 15.794 -6.345 1.897 1.00 81.44 80 GLY A O 1
ATOM 623 N N . HIS A 1 81 ? 17.001 -7.578 0.472 1.00 78.88 81 HIS A N 1
ATOM 624 C CA . HIS A 1 81 ? 17.984 -8.084 1.451 1.00 78.88 81 HIS A CA 1
ATOM 625 C C . HIS A 1 81 ? 17.382 -8.608 2.774 1.00 78.88 81 HIS A C 1
ATOM 627 O O . HIS A 1 81 ? 17.937 -8.373 3.843 1.00 78.88 81 HIS A O 1
ATOM 633 N N . GLY A 1 82 ? 16.238 -9.299 2.707 1.00 75.31 82 GLY A N 1
ATOM 634 C CA . GLY A 1 82 ? 15.546 -9.818 3.894 1.00 75.31 82 GLY A CA 1
ATOM 635 C C . GLY A 1 82 ? 14.828 -8.755 4.735 1.00 75.31 82 GLY A C 1
ATOM 636 O O . GLY A 1 82 ? 14.395 -9.056 5.841 1.00 75.31 82 GLY A O 1
ATOM 637 N N . GLN A 1 83 ? 14.705 -7.523 4.237 1.00 84.81 83 GLN A N 1
ATOM 638 C CA . GLN A 1 83 ? 13.914 -6.467 4.862 1.00 84.81 83 GLN A CA 1
ATOM 639 C C . GLN A 1 83 ? 12.450 -6.538 4.424 1.00 84.81 83 GLN A C 1
ATOM 641 O O . GLN A 1 83 ? 12.147 -6.930 3.295 1.00 84.81 83 GLN A O 1
ATOM 646 N N . SER A 1 84 ? 11.571 -6.067 5.306 1.00 88.62 84 SER A N 1
ATOM 647 C CA . SER A 1 84 ? 10.138 -5.888 5.075 1.00 88.62 84 SER A CA 1
ATOM 648 C C . SER A 1 84 ? 9.819 -5.003 3.876 1.00 88.62 84 SER A C 1
ATOM 650 O O . SER A 1 84 ? 10.493 -3.993 3.627 1.00 88.62 84 SER A O 1
ATOM 652 N N . GLY A 1 85 ? 8.760 -5.357 3.153 1.00 93.25 85 GLY A N 1
ATOM 653 C CA . GLY A 1 85 ? 8.209 -4.575 2.057 1.00 93.25 85 GLY A CA 1
ATOM 654 C C . GLY A 1 85 ? 7.439 -3.341 2.526 1.00 93.25 85 GLY A C 1
ATOM 655 O O . GLY A 1 85 ? 7.780 -2.704 3.526 1.00 93.25 85 GLY A O 1
ATOM 656 N N . PHE A 1 8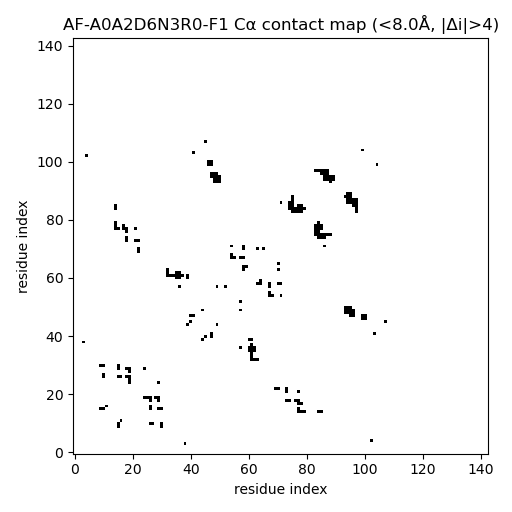6 ? 6.429 -2.959 1.748 1.00 93.81 86 PHE A N 1
ATOM 657 C CA . PHE A 1 86 ? 5.356 -2.077 2.218 1.00 93.81 86 PHE A CA 1
ATOM 658 C C . PHE A 1 86 ? 4.228 -2.869 2.885 1.00 93.81 86 PHE A C 1
ATOM 660 O O . PHE A 1 86 ? 3.472 -2.303 3.673 1.00 93.81 86 PHE A O 1
ATOM 667 N N . LEU A 1 87 ? 4.143 -4.168 2.594 1.00 95.06 87 LEU A N 1
ATOM 668 C CA . LEU A 1 87 ? 3.361 -5.136 3.346 1.00 95.06 87 LEU A CA 1
ATOM 669 C C . LEU A 1 87 ? 4.299 -6.111 4.059 1.00 95.06 87 LEU A C 1
ATOM 671 O O . LEU A 1 87 ? 5.418 -6.349 3.602 1.00 95.06 87 LEU A O 1
ATOM 675 N N . ASP A 1 88 ? 3.794 -6.704 5.133 1.00 93.50 88 ASP A N 1
ATOM 676 C CA . ASP A 1 88 ? 4.419 -7.810 5.846 1.00 93.50 88 ASP A CA 1
ATOM 677 C C . ASP A 1 88 ? 3.435 -8.959 6.030 1.00 93.50 88 ASP A C 1
ATOM 679 O O . ASP A 1 88 ? 2.238 -8.751 6.245 1.00 93.50 88 ASP A O 1
ATOM 683 N N . ARG A 1 89 ? 3.970 -10.182 6.026 1.00 92.69 89 ARG A N 1
ATOM 684 C CA . ARG A 1 89 ? 3.289 -11.345 6.598 1.00 92.69 89 ARG A CA 1
ATOM 685 C C . ARG A 1 89 ? 3.848 -11.594 7.991 1.00 92.69 89 ARG A C 1
ATOM 687 O O . ARG A 1 89 ? 5.015 -11.953 8.141 1.00 92.69 89 ARG A O 1
ATOM 694 N N . LEU A 1 90 ? 3.017 -11.391 9.007 1.00 89.88 90 LEU A N 1
ATOM 695 C CA . LEU A 1 90 ? 3.374 -11.690 10.391 1.00 89.88 90 LEU A CA 1
ATOM 696 C C . LEU A 1 90 ? 3.565 -13.204 10.586 1.00 89.88 90 LEU A C 1
ATOM 698 O O . LEU A 1 90 ? 2.995 -13.995 9.832 1.00 89.88 90 LEU A O 1
ATOM 702 N N . PRO A 1 91 ? 4.275 -13.641 11.645 1.00 87.94 91 PRO A N 1
ATOM 703 C CA . PRO A 1 91 ? 4.393 -15.064 11.979 1.00 87.94 91 PRO A CA 1
ATOM 704 C C . PRO A 1 91 ? 3.043 -15.772 12.183 1.00 87.94 91 PRO A C 1
ATOM 706 O O . PRO A 1 91 ? 2.948 -16.980 11.999 1.00 87.94 91 PRO A O 1
ATOM 709 N N . SER A 1 92 ? 1.992 -15.024 12.535 1.00 86.69 92 SER A N 1
ATOM 710 C CA . SER A 1 92 ? 0.609 -15.507 12.642 1.00 86.69 92 SER A CA 1
ATOM 711 C C . SER A 1 92 ? -0.064 -15.788 11.290 1.00 86.69 92 SER A C 1
ATOM 713 O O . SER A 1 92 ? -1.186 -16.286 11.267 1.00 86.69 92 SER A O 1
ATOM 715 N N . GLY A 1 93 ? 0.580 -15.448 10.169 1.00 88.00 93 GLY A N 1
ATOM 716 C CA . GLY A 1 93 ? 0.024 -15.520 8.816 1.00 88.00 93 GLY A CA 1
ATOM 717 C C . GLY A 1 93 ? -0.741 -14.266 8.382 1.00 88.00 93 GLY A C 1
ATOM 718 O O . GLY A 1 93 ? -1.149 -14.182 7.224 1.00 88.00 93 GLY A O 1
ATOM 719 N N . GLN A 1 94 ? -0.913 -13.284 9.273 1.00 91.00 94 GLN A N 1
ATOM 720 C CA . GLN A 1 94 ? -1.635 -12.048 8.972 1.00 91.00 94 GLN A CA 1
ATOM 721 C C . GLN A 1 94 ? -0.873 -11.166 7.979 1.00 91.00 94 GLN A C 1
ATOM 723 O O . GLN A 1 94 ? 0.327 -10.942 8.144 1.00 91.00 94 GLN A O 1
ATOM 728 N N . LEU A 1 95 ? -1.587 -10.635 6.987 1.00 94.44 95 LEU A N 1
ATOM 729 C CA . LEU A 1 95 ? -1.089 -9.645 6.040 1.00 94.44 95 LEU A CA 1
ATOM 730 C C . LEU A 1 95 ? -1.363 -8.244 6.591 1.00 94.44 95 LEU A C 1
ATOM 732 O O . LEU A 1 95 ? -2.516 -7.877 6.812 1.00 94.44 95 LEU A O 1
ATOM 736 N N . VAL A 1 96 ? -0.313 -7.458 6.808 1.00 93.94 96 VAL A N 1
ATOM 737 C CA . VAL A 1 96 ? -0.415 -6.124 7.414 1.00 93.94 96 VAL A CA 1
ATOM 738 C C . VAL A 1 96 ? 0.383 -5.091 6.629 1.00 93.94 96 VAL A C 1
ATOM 740 O O . VAL A 1 96 ? 1.367 -5.422 5.967 1.00 93.94 96 VAL A O 1
ATOM 743 N N . ILE A 1 97 ? -0.015 -3.824 6.722 1.00 92.94 97 ILE A N 1
ATOM 744 C CA . ILE A 1 97 ? 0.793 -2.708 6.220 1.00 92.94 97 ILE A CA 1
ATOM 745 C C . ILE A 1 97 ? 1.989 -2.499 7.159 1.00 92.94 97 ILE A C 1
ATOM 747 O O . ILE A 1 97 ? 1.819 -2.315 8.367 1.00 92.94 97 ILE A O 1
ATOM 751 N N . HIS A 1 98 ? 3.198 -2.517 6.597 1.00 90.81 98 HIS A N 1
ATOM 752 C CA . HIS A 1 98 ? 4.439 -2.326 7.347 1.00 90.81 98 HIS A CA 1
ATOM 753 C C . HIS A 1 98 ? 4.485 -0.934 8.000 1.00 90.81 98 HIS A C 1
ATOM 755 O O . HIS A 1 98 ? 4.094 0.057 7.378 1.00 90.81 98 HIS A O 1
ATOM 761 N N . ASP A 1 99 ? 4.951 -0.863 9.252 1.00 83.44 99 ASP A N 1
ATOM 762 C CA . ASP A 1 99 ? 5.036 0.357 10.077 1.00 83.44 99 ASP A CA 1
ATOM 763 C C . ASP A 1 99 ? 3.725 1.169 10.153 1.00 83.44 99 ASP A C 1
ATOM 765 O O . ASP A 1 99 ? 3.718 2.388 10.364 1.00 83.44 99 ASP A O 1
ATOM 769 N N . TRP A 1 100 ? 2.570 0.503 10.009 1.00 85.00 100 TRP A N 1
ATOM 770 C CA . TRP A 1 100 ? 1.278 1.189 9.991 1.00 85.00 100 TRP A CA 1
ATOM 771 C C . TRP A 1 100 ? 1.006 1.988 11.263 1.00 85.00 100 TRP A C 1
ATOM 773 O O . TRP A 1 100 ? 0.464 3.086 11.190 1.00 85.00 100 TRP A O 1
ATOM 783 N N . LEU A 1 101 ? 1.396 1.485 12.437 1.00 69.94 101 LEU A N 1
ATOM 784 C CA . LEU A 1 101 ? 1.187 2.199 13.699 1.00 69.94 101 LEU A CA 1
ATOM 785 C C . LEU A 1 101 ? 2.062 3.451 13.820 1.00 69.94 101 LEU A C 1
ATOM 787 O O . LEU A 1 101 ? 1.606 4.446 14.383 1.00 69.94 101 LEU A O 1
ATOM 791 N N . ASP A 1 102 ? 3.255 3.458 13.229 1.00 68.81 102 ASP A N 1
ATOM 792 C CA . ASP A 1 102 ? 4.096 4.657 13.178 1.00 68.81 102 ASP A CA 1
ATOM 793 C C . ASP A 1 102 ? 3.494 5.724 12.252 1.00 68.81 102 ASP A C 1
ATOM 795 O O . ASP A 1 102 ? 3.643 6.929 12.479 1.00 68.81 102 ASP A O 1
ATOM 799 N N . TYR A 1 103 ? 2.744 5.285 11.239 1.00 66.06 103 TYR A N 1
ATOM 800 C CA . TYR A 1 103 ? 2.103 6.147 10.253 1.00 66.06 103 TYR A CA 1
ATOM 801 C C . TYR A 1 103 ? 0.714 6.651 10.675 1.00 66.06 103 TYR A C 1
ATOM 803 O O . TYR A 1 103 ? 0.414 7.847 10.615 1.00 66.06 103 TYR A O 1
ATOM 811 N N . ALA A 1 104 ? -0.144 5.741 11.121 1.00 64.38 104 ALA A N 1
ATOM 812 C CA . ALA A 1 104 ? -1.551 5.967 11.417 1.00 64.38 104 ALA A CA 1
ATOM 813 C C . ALA A 1 104 ? -1.835 6.097 12.919 1.00 64.38 104 ALA A C 1
ATOM 815 O O . ALA A 1 104 ? -2.912 6.571 13.282 1.00 64.38 104 ALA A O 1
ATOM 816 N N . GLY A 1 105 ? -0.888 5.756 13.802 1.00 59.84 105 GLY A N 1
ATOM 817 C CA . GLY A 1 105 ? -1.095 5.687 15.253 1.00 59.84 105 GLY A CA 1
ATOM 818 C C . GLY A 1 105 ? -1.706 6.954 15.845 1.00 59.84 105 GLY A C 1
ATOM 819 O O . GLY A 1 105 ? -2.748 6.884 16.489 1.00 59.84 105 GLY A O 1
ATOM 820 N N . ARG A 1 106 ? -1.168 8.144 15.533 1.00 60.41 106 ARG A N 1
ATOM 821 C CA . ARG A 1 106 ? -1.760 9.411 16.020 1.00 60.41 106 ARG A CA 1
ATOM 822 C C . ARG A 1 106 ? -3.143 9.696 15.438 1.00 60.41 106 ARG A C 1
ATOM 824 O O . ARG A 1 106 ? -3.961 10.344 16.091 1.00 60.41 106 ARG A O 1
ATOM 831 N N . LEU A 1 107 ? -3.402 9.267 14.204 1.00 62.03 107 LEU A N 1
ATOM 832 C CA . LEU A 1 107 ? -4.661 9.529 13.513 1.00 62.03 107 LEU A CA 1
ATOM 833 C C . LEU A 1 107 ? -5.785 8.625 14.045 1.00 62.03 107 LEU A C 1
ATOM 835 O O . LEU A 1 107 ? -6.881 9.104 14.344 1.00 62.03 107 LEU A O 1
ATOM 839 N N . VAL A 1 108 ? -5.481 7.340 14.224 1.00 64.06 108 VAL A N 1
ATOM 840 C CA . VAL A 1 108 ? -6.381 6.326 14.786 1.00 64.06 108 VAL A CA 1
ATOM 841 C C . VAL A 1 108 ? -6.654 6.618 16.261 1.00 64.06 108 VAL A C 1
ATOM 843 O O . VAL A 1 108 ? -7.807 6.605 16.695 1.00 64.06 108 VAL A O 1
ATOM 846 N N . GLU A 1 109 ? -5.629 6.979 17.036 1.00 65.06 109 GLU A N 1
ATOM 847 C CA . GLU A 1 109 ? -5.782 7.335 18.448 1.00 65.06 109 GLU A CA 1
ATOM 848 C C . GLU A 1 109 ? -6.654 8.590 18.634 1.00 65.06 109 GLU A C 1
ATOM 850 O O . GLU A 1 109 ? -7.519 8.628 19.514 1.00 65.06 109 GLU A O 1
ATOM 855 N N . ARG A 1 110 ? -6.510 9.594 17.755 1.00 61.56 110 ARG A N 1
ATOM 856 C CA . ARG A 1 110 ? -7.383 10.776 17.741 1.00 61.56 110 ARG A CA 1
ATOM 857 C C . ARG A 1 110 ? -8.837 10.412 17.443 1.00 61.56 110 ARG A C 1
ATOM 859 O O . ARG A 1 110 ? -9.723 10.873 18.157 1.00 61.56 110 ARG A O 1
ATOM 866 N N . ARG A 1 111 ? -9.098 9.554 16.450 1.00 65.06 111 ARG A N 1
ATOM 867 C CA . ARG A 1 111 ? -10.466 9.099 16.137 1.00 65.06 111 ARG A CA 1
ATOM 868 C C . ARG A 1 111 ? -11.093 8.308 17.280 1.00 65.06 111 ARG A C 1
ATOM 870 O O . ARG A 1 111 ? -12.257 8.541 17.590 1.00 65.06 111 ARG A O 1
ATOM 877 N N . ARG A 1 112 ? -10.332 7.434 17.950 1.00 64.44 112 ARG A N 1
ATOM 878 C CA . ARG A 1 112 ? -10.806 6.718 19.148 1.00 64.44 112 ARG A CA 1
ATOM 879 C C . ARG A 1 112 ? -11.205 7.691 20.262 1.00 64.44 112 ARG A C 1
ATOM 881 O O . ARG A 1 112 ? -12.283 7.545 20.836 1.00 64.44 112 ARG A O 1
ATOM 888 N N . LYS A 1 113 ? -10.391 8.722 20.522 1.00 64.31 113 LYS A N 1
ATOM 889 C CA . LYS A 1 113 ? -10.701 9.778 21.508 1.00 64.31 113 LYS A CA 1
ATOM 890 C C . LYS A 1 113 ? -11.937 10.597 21.109 1.00 64.31 113 LYS A C 1
ATOM 892 O O . LYS A 1 113 ? -12.797 10.858 21.949 1.00 64.31 113 LYS A O 1
ATOM 897 N N . ASP A 1 114 ? -12.073 10.948 19.832 1.00 65.62 114 ASP A N 1
ATOM 898 C CA . ASP A 1 114 ? -13.221 11.702 19.312 1.00 65.62 114 ASP A CA 1
ATOM 899 C C . ASP A 1 114 ? -14.527 10.893 19.352 1.00 65.62 114 ASP A C 1
ATOM 901 O O . ASP A 1 114 ? -15.574 11.434 19.711 1.00 65.62 114 ASP A O 1
ATOM 905 N N . ALA A 1 115 ? -14.475 9.595 19.037 1.00 67.19 115 ALA A N 1
ATOM 906 C CA . ALA A 1 115 ? -15.616 8.688 19.147 1.00 67.19 115 ALA A CA 1
ATOM 907 C C . ALA A 1 115 ? -16.066 8.519 20.607 1.00 67.19 115 ALA A C 1
ATO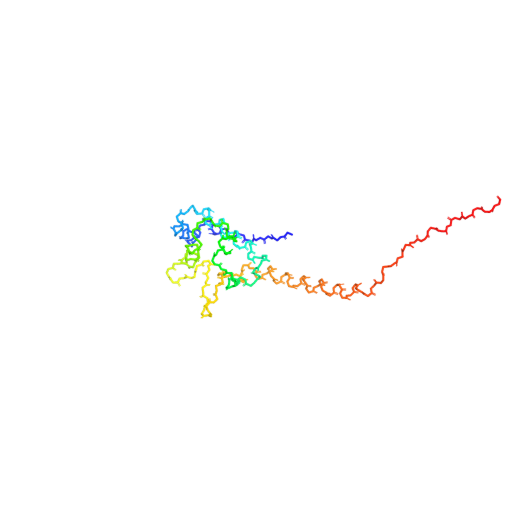M 909 O O . ALA A 1 115 ? -17.262 8.586 20.889 1.00 67.19 115 ALA A O 1
ATOM 910 N N . GLY A 1 116 ? -15.114 8.377 21.538 1.00 69.25 116 GLY A N 1
ATOM 911 C CA . GLY A 1 116 ? -15.396 8.329 22.974 1.00 69.25 116 GLY A CA 1
ATOM 912 C C . GLY A 1 116 ? -16.087 9.598 23.473 1.00 69.25 116 GLY A C 1
ATOM 913 O O . GLY A 1 116 ? -17.135 9.518 24.109 1.00 69.25 116 GLY A O 1
ATOM 914 N N . ARG A 1 117 ? -15.569 10.776 23.107 1.00 67.00 117 ARG A N 1
ATOM 915 C CA . ARG A 1 117 ? -16.182 12.066 23.458 1.00 67.00 117 ARG A CA 1
ATOM 916 C C . ARG A 1 117 ? -17.598 12.216 22.902 1.00 67.00 117 ARG A C 1
ATOM 918 O O . ARG A 1 117 ? -18.496 12.560 23.657 1.00 67.00 117 ARG A O 1
ATOM 925 N N . LYS A 1 118 ? -17.823 11.899 21.622 1.00 66.25 118 LYS A N 1
ATOM 926 C CA . LYS A 1 118 ? -19.165 11.965 21.015 1.00 66.25 118 LYS A CA 1
ATOM 927 C C . LYS A 1 118 ? -20.150 10.988 21.654 1.00 66.25 118 LYS A C 1
ATOM 929 O O . LYS A 1 118 ? -21.339 11.280 21.711 1.00 66.25 118 LYS A O 1
ATOM 934 N N . ARG A 1 119 ? -19.681 9.822 22.108 1.00 69.44 119 ARG A N 1
ATOM 935 C CA . ARG A 1 119 ? -20.515 8.865 22.844 1.00 69.44 119 ARG A CA 1
ATOM 936 C C . ARG A 1 119 ? -20.952 9.448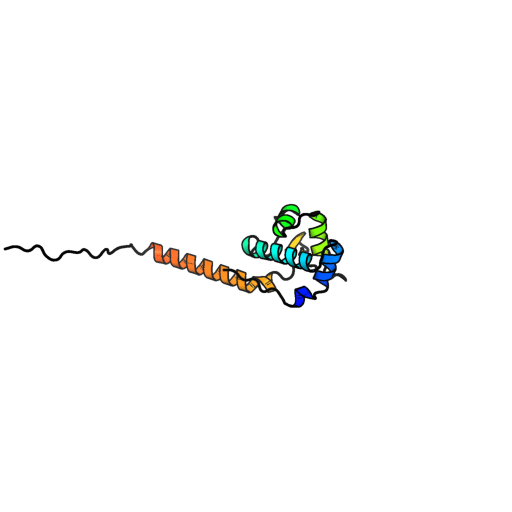 24.188 1.00 69.44 119 ARG A C 1
ATOM 938 O O . ARG A 1 119 ? -22.144 9.443 24.464 1.00 69.44 119 ARG A O 1
ATOM 945 N N . VAL A 1 120 ? -20.017 10.032 24.938 1.00 71.81 120 VAL A N 1
ATOM 946 C CA . VAL A 1 120 ? -20.313 10.721 26.204 1.00 71.81 120 VAL A CA 1
ATOM 947 C C . VAL A 1 120 ? -21.250 11.912 25.982 1.00 71.81 120 VAL A C 1
ATOM 949 O O . VAL A 1 120 ? -22.227 12.041 26.702 1.00 71.81 120 VAL A O 1
ATOM 952 N N . GLU A 1 121 ? -21.027 12.739 24.955 1.00 66.31 121 GLU A N 1
ATOM 953 C CA . GLU A 1 121 ? -21.909 13.871 24.620 1.00 66.31 121 GLU A CA 1
ATOM 954 C C . GLU A 1 121 ? -23.333 13.430 24.264 1.00 66.31 121 GLU A C 1
ATOM 956 O O . GLU A 1 121 ? -24.293 14.090 24.648 1.00 66.31 121 GLU A O 1
ATOM 961 N N . ARG A 1 122 ? -23.503 12.316 23.541 1.00 67.88 122 ARG A N 1
ATOM 962 C CA . ARG A 1 122 ? -24.833 11.753 23.250 1.00 67.88 122 ARG A CA 1
ATOM 963 C C . ARG A 1 122 ? -25.505 11.222 24.512 1.00 67.88 122 ARG A C 1
ATOM 965 O O . ARG A 1 122 ? -26.697 11.440 24.684 1.00 67.88 122 ARG A O 1
ATOM 972 N N . GLU A 1 123 ? -24.749 10.559 25.384 1.00 68.12 123 GLU A N 1
ATOM 973 C CA . GLU A 1 123 ? -25.243 10.053 26.669 1.00 68.12 123 GLU A CA 1
ATOM 974 C C . GLU A 1 123 ? -25.647 11.199 27.615 1.00 68.12 123 GLU A C 1
ATOM 976 O O . GLU A 1 123 ? -26.669 11.096 28.286 1.00 68.12 123 GLU A O 1
ATOM 981 N N . THR A 1 124 ? -24.919 12.321 27.625 1.00 64.38 124 THR A N 1
ATOM 982 C CA . THR A 1 124 ? -25.259 13.497 28.445 1.00 64.38 124 THR A CA 1
ATOM 983 C C . THR A 1 124 ? -26.354 14.372 27.830 1.00 64.38 124 THR A C 1
ATOM 985 O O . THR A 1 124 ? -27.142 14.967 28.562 1.00 64.38 124 THR A O 1
ATOM 988 N N . SER A 1 125 ? -26.450 14.434 26.497 1.00 59.44 125 SER A N 1
ATOM 989 C CA . SER A 1 125 ? -27.452 15.242 25.780 1.00 59.44 125 SER A CA 1
ATOM 990 C C . SER A 1 125 ? -28.806 14.539 25.627 1.00 59.44 125 SER A C 1
ATOM 992 O O . SER A 1 125 ? -29.818 15.213 25.469 1.00 59.44 125 SER A O 1
ATOM 994 N N . ALA A 1 126 ? -28.860 13.205 25.722 1.00 59.69 126 ALA A N 1
ATOM 995 C CA . ALA A 1 126 ? -30.110 12.433 25.726 1.00 59.69 126 ALA A CA 1
ATOM 996 C C . ALA A 1 126 ? -31.011 12.710 26.951 1.00 59.69 126 ALA A C 1
ATOM 998 O O . ALA A 1 126 ? -32.158 12.274 26.970 1.00 59.69 126 ALA A O 1
ATOM 999 N N . GLY A 1 127 ? -30.507 13.432 27.960 1.00 54.31 127 GLY A N 1
ATOM 1000 C CA . GLY A 1 127 ? -31.252 13.834 29.157 1.00 54.31 127 GLY A CA 1
ATOM 1001 C C . GLY A 1 127 ? -31.749 15.285 29.174 1.00 54.31 127 GLY A C 1
ATOM 1002 O O . GLY A 1 127 ? -32.354 15.685 30.165 1.00 54.31 127 GLY A O 1
ATOM 1003 N N . LEU A 1 128 ? -31.495 16.087 28.133 1.00 56.41 128 LEU A N 1
ATOM 1004 C CA . LEU A 1 128 ? -31.925 17.490 28.075 1.00 56.41 128 LEU A CA 1
ATOM 1005 C C . LEU A 1 128 ? -33.146 17.623 27.149 1.00 56.41 128 LEU A C 1
ATOM 1007 O O . LEU A 1 128 ? -33.000 17.434 25.940 1.00 56.41 128 LEU A O 1
ATOM 1011 N N . PRO A 1 129 ? -34.346 17.948 27.669 1.00 48.44 129 PRO A N 1
ATOM 1012 C CA . PRO A 1 129 ? -35.488 18.260 26.821 1.00 48.44 129 PRO A CA 1
ATOM 1013 C C . PRO A 1 129 ? -35.166 19.477 25.948 1.00 48.44 129 PRO A C 1
ATOM 1015 O O . PRO A 1 129 ? -34.684 20.494 26.451 1.00 48.44 129 PRO A O 1
ATOM 1018 N N . GLN A 1 130 ? -35.449 19.392 24.647 1.00 58.31 130 GLN A N 1
ATOM 1019 C CA . GLN A 1 130 ? -35.565 20.593 23.829 1.00 58.31 130 GLN A CA 1
ATOM 1020 C C . GLN A 1 130 ? -36.870 21.280 24.203 1.00 58.31 130 GLN A C 1
ATOM 1022 O O . GLN A 1 130 ? -37.929 20.804 23.817 1.00 58.31 130 GLN A O 1
ATOM 1027 N N . ASP A 1 131 ? -36.790 22.390 24.926 1.00 57.28 131 ASP A N 1
ATOM 1028 C CA . ASP A 1 131 ? -37.717 23.492 24.700 1.00 57.28 131 ASP A CA 1
ATOM 1029 C C . ASP A 1 131 ? -37.240 24.756 25.408 1.00 57.28 131 ASP A C 1
ATOM 1031 O O . ASP A 1 131 ? -36.778 24.688 26.542 1.00 57.28 131 ASP A O 1
ATOM 1035 N N . VAL A 1 132 ? -37.323 25.900 24.724 1.00 54.31 132 VAL A N 1
ATOM 1036 C CA . VAL A 1 132 ? -38.429 26.849 24.929 1.00 54.31 132 VAL A CA 1
ATOM 1037 C C . VAL A 1 132 ? -38.503 27.737 23.683 1.00 54.31 132 VAL A C 1
ATOM 1039 O O . VAL A 1 132 ? -37.696 28.652 23.506 1.00 54.31 132 VAL A O 1
ATOM 1042 N N . GLN A 1 133 ? -39.498 27.501 22.823 1.00 52.34 133 GLN A N 1
ATOM 1043 C CA . GLN A 1 133 ? -40.028 28.581 21.991 1.00 52.34 133 GLN A CA 1
ATOM 1044 C C . GLN A 1 133 ? -40.569 29.674 22.916 1.00 52.34 133 GLN A C 1
ATOM 1046 O O . GLN A 1 133 ? -41.508 29.453 23.682 1.00 52.34 133 GLN A O 1
ATOM 1051 N N . ARG A 1 134 ? -39.949 30.855 22.887 1.00 40.25 134 ARG A N 1
ATOM 1052 C CA . ARG A 1 134 ? -40.423 32.009 23.648 1.00 40.25 134 ARG A CA 1
ATOM 1053 C C . ARG A 1 134 ? -41.670 32.549 22.948 1.00 40.25 134 ARG A C 1
ATOM 1055 O O . ARG A 1 134 ? -41.568 33.153 21.892 1.00 40.25 134 ARG A O 1
ATOM 1062 N N . THR A 1 135 ? -42.825 32.276 23.542 1.00 47.53 135 THR A N 1
ATOM 1063 C CA . THR A 1 135 ? -44.153 32.759 23.156 1.00 47.53 135 THR A CA 1
ATOM 1064 C C . THR A 1 135 ? -44.212 34.282 23.059 1.00 47.53 135 THR A C 1
ATOM 1066 O O . THR A 1 135 ? -43.979 34.983 24.047 1.00 47.53 135 THR A O 1
ATOM 1069 N N . ASP A 1 136 ? -44.613 34.765 21.888 1.00 52.25 136 ASP A N 1
ATOM 1070 C CA . ASP A 1 136 ? -45.056 36.132 21.641 1.00 52.25 136 ASP A CA 1
ATOM 1071 C C . ASP A 1 136 ? -46.445 36.328 22.273 1.00 52.25 136 ASP A C 1
ATOM 1073 O O . ASP A 1 136 ? -47.449 35.881 21.724 1.00 52.25 136 ASP A O 1
ATOM 1077 N N . LEU A 1 137 ? -46.531 36.968 23.442 1.00 49.97 137 LEU A N 1
ATOM 1078 C CA . LEU A 1 137 ? -47.805 37.376 24.054 1.00 49.97 137 LEU A CA 1
ATOM 1079 C C . LEU A 1 137 ? -47.634 38.694 24.828 1.00 49.97 137 LEU A C 1
ATOM 1081 O O . LEU A 1 137 ? -47.459 38.718 26.043 1.00 49.97 137 LEU A O 1
ATOM 1085 N N . ALA A 1 138 ? -47.691 39.802 24.091 1.00 46.59 138 ALA A N 1
ATOM 1086 C CA . ALA A 1 138 ? -48.104 41.135 24.541 1.00 46.59 138 ALA A CA 1
ATOM 1087 C C . ALA A 1 138 ? -48.431 41.933 23.261 1.00 46.59 138 ALA A C 1
ATOM 1089 O O . ALA A 1 138 ? -47.601 41.991 22.366 1.00 46.59 138 ALA A O 1
ATOM 1090 N N . ALA A 1 139 ? -49.588 42.539 23.028 1.00 50.91 139 ALA A N 1
ATOM 1091 C CA . ALA A 1 139 ? -50.697 42.893 23.886 1.00 50.91 139 ALA A CA 1
ATOM 1092 C C . ALA A 1 139 ? -51.959 42.998 23.010 1.00 50.91 139 ALA A C 1
ATOM 1094 O O . ALA A 1 139 ? -51.927 43.589 21.931 1.00 50.91 139 ALA A O 1
ATOM 1095 N N . GLN A 1 140 ? -53.072 42.439 23.483 1.00 44.84 140 GLN A N 1
ATOM 1096 C CA . GLN A 1 140 ? -54.398 42.780 22.978 1.00 44.84 140 GLN A CA 1
ATOM 1097 C C . GLN A 1 140 ? -54.727 44.197 23.467 1.00 44.84 140 GLN A C 1
ATOM 1099 O O . GLN A 1 140 ? -54.767 44.445 24.671 1.00 44.84 140 GLN A O 1
ATOM 1104 N N . GLY A 1 141 ? -54.918 45.126 22.530 1.00 39.88 141 GLY A N 1
ATOM 1105 C CA . GLY A 1 141 ? -55.485 46.440 22.803 1.00 39.88 141 GLY A CA 1
ATOM 1106 C C . GLY A 1 141 ? -56.979 46.304 23.077 1.00 39.88 141 GLY A C 1
ATOM 1107 O O . GLY A 1 141 ? -57.739 45.941 22.183 1.00 39.88 141 GLY A O 1
ATOM 1108 N N . ALA A 1 142 ? -57.372 46.581 24.316 1.00 40.84 142 ALA A N 1
ATOM 1109 C CA . ALA A 1 142 ? -58.744 46.832 24.720 1.00 40.84 142 ALA A CA 1
ATOM 1110 C C . ALA A 1 142 ? -58.899 48.335 24.991 1.00 40.84 142 ALA A C 1
ATOM 1112 O O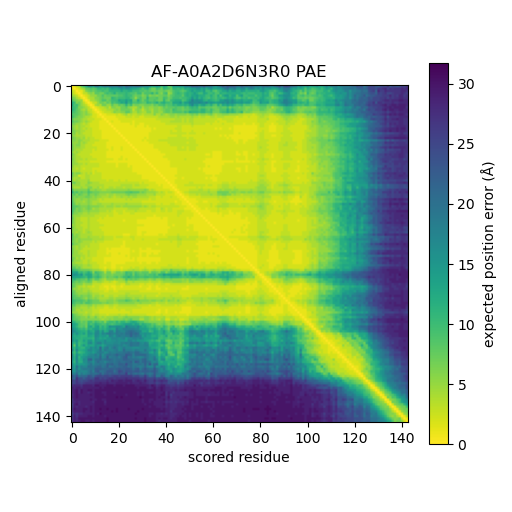 . ALA A 1 142 ? -58.306 48.834 25.948 1.00 40.84 142 ALA A O 1
ATOM 1113 N N . ALA A 1 143 ? -59.654 49.025 24.133 1.00 41.81 143 ALA A N 1
ATOM 1114 C CA . ALA A 1 143 ? -60.503 50.190 24.418 1.00 41.81 143 ALA A CA 1
ATOM 1115 C C . ALA A 1 143 ? -61.240 50.589 23.132 1.00 41.81 143 ALA A C 1
ATOM 1117 O O . ALA A 1 143 ? -60.546 50.847 22.123 1.00 41.81 143 ALA A O 1
#